Protein AF-A0A5Y2HWI7-F1 (afdb_monomer)

Sequence (88 aa):
MFLVSPGIFQLYVQSVTGETGTEWKKVQLSFQRLGLHIRGDDGINIFNCEVKGPRKTRQVKGYLLDRPEDIFSSNVPEDNPYLTIMTQ

Radius of gyration: 14.09 Å; Cα contacts (8 Å, |Δi|>4): 113; chains: 1; bounding box: 33×33×34 Å

Secondary structure (DSSP, 8-state):
-EEETTHHHHHHHHHHH---SSTHHHHHHHHHHTT-B---TTS---EEEEEE-SS-EEEEEEEEBS-THHHHTT-PPPP-TTEEEE--

pLDDT: mean 92.02, std 5.73, range [57.31, 97.88]

Organism: Salmonella enterica (NCBI:txid28901)

InterPro domains:
  IPR011093 Putative conjugal transfer nickase/helicase TraI, C-terminal [PF07515] (1-84)
  IPR036388 Winged helix-like DNA-binding domain superfamily [G3DSA:1.10.10.10] (6-32)
  IPR036390 Winged helix DNA-binding domain superfamily [SSF46785] (1-85)

Foldseek 3Di:
DWDFPPVVLQVVCCVPPVDNDDCSVVVVVVVVVVVQFDADPVRDFKWWKWFDDPVDIDITITTHGPDCCVPQVPHDDDDDPRMGTDDD

Mean predicted aligned error: 4.06 Å

Nearest PDB structures (foldseek):
  5kat-assembly1_A  TM=3.509E-01  e=4.960E+00  Staphylococcus aureus subsp. aureus N315
  3lur-assembly3_C  TM=3.301E-01  e=5.608E+00  Staphylococcus aureus subsp. aureus Mu50

Structure (mmCIF, N/CA/C/O backbone):
data_AF-A0A5Y2HWI7-F1
#
_entry.id   AF-A0A5Y2HWI7-F1
#
loop_
_atom_site.group_PDB
_atom_site.id
_atom_site.type_symbol
_atom_site.label_atom_id
_atom_site.label_alt_id
_atom_site.label_comp_id
_atom_site.label_asym_id
_atom_site.label_entity_id
_atom_site.label_seq_id
_atom_site.pdbx_PDB_ins_code
_atom_site.Cartn_x
_atom_site.Cartn_y
_atom_site.Cartn_z
_atom_site.occupancy
_atom_site.B_iso_or_equiv
_atom_site.auth_seq_id
_atom_site.auth_comp_id
_atom_site.auth_asym_id
_atom_site.auth_atom_id
_atom_site.pdbx_PDB_model_num
ATOM 1 N N . MET A 1 1 ? 0.654 -3.074 -9.306 1.00 90.19 1 MET A N 1
ATOM 2 C CA . MET A 1 1 ? 0.181 -1.827 -8.636 1.00 90.19 1 MET A 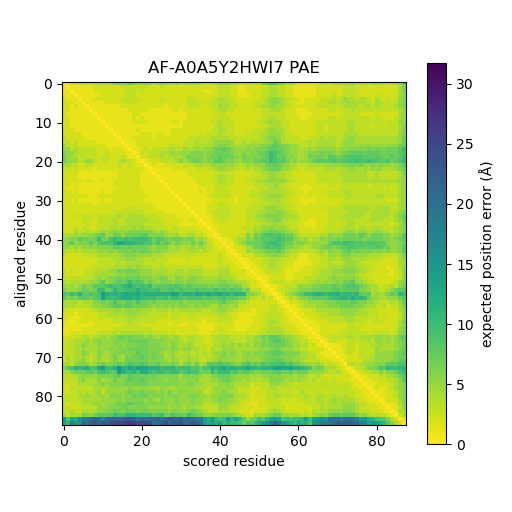CA 1
ATOM 3 C C . MET A 1 1 ? 0.484 -1.874 -7.140 1.00 90.19 1 MET A C 1
ATOM 5 O O . MET A 1 1 ? 0.307 -2.928 -6.544 1.00 90.19 1 MET A O 1
ATOM 9 N N . PHE A 1 2 ? 0.887 -0.754 -6.528 1.00 93.50 2 PHE A N 1
ATOM 10 C CA . PHE A 1 2 ? 1.162 -0.654 -5.086 1.00 93.50 2 PHE A CA 1
ATOM 11 C C . PHE A 1 2 ? 0.092 0.159 -4.337 1.00 93.50 2 PHE A C 1
ATOM 13 O O . PHE A 1 2 ? -0.205 1.293 -4.708 1.00 93.50 2 PHE A O 1
ATOM 20 N N . LEU A 1 3 ? -0.459 -0.402 -3.259 1.00 94.62 3 LEU A N 1
ATOM 21 C CA . LEU A 1 3 ? -1.470 0.213 -2.397 1.00 94.62 3 LEU A CA 1
ATOM 22 C C . LEU A 1 3 ? -0.865 0.615 -1.050 1.00 94.62 3 LEU A C 1
ATOM 24 O O . LEU A 1 3 ? -0.576 -0.240 -0.211 1.00 94.62 3 LEU A O 1
ATOM 28 N N . VAL A 1 4 ? -0.719 1.921 -0.815 1.00 95.62 4 VAL A N 1
ATOM 29 C CA . VAL A 1 4 ? -0.152 2.458 0.433 1.00 95.62 4 VAL A CA 1
ATOM 30 C C . VAL A 1 4 ? -1.103 2.225 1.614 1.00 95.62 4 VAL A C 1
ATOM 32 O O . VAL A 1 4 ? -2.241 2.696 1.621 1.00 95.62 4 VAL A O 1
ATOM 35 N N . SER A 1 5 ? -0.609 1.566 2.660 1.00 95.81 5 SER A 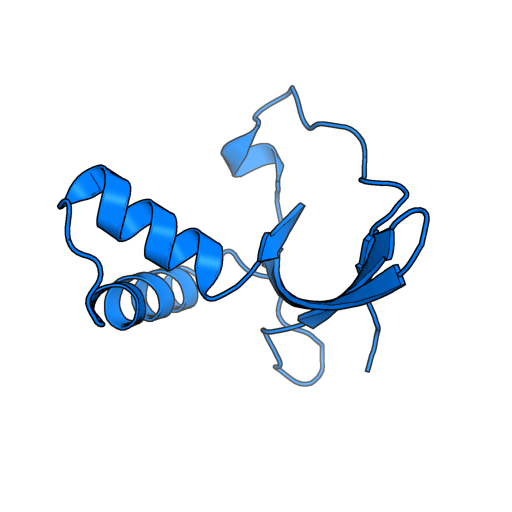N 1
ATOM 36 C CA . SER A 1 5 ? -1.345 1.247 3.888 1.00 95.81 5 SER A CA 1
ATOM 37 C C . SER A 1 5 ? -0.810 2.050 5.087 1.00 95.81 5 SER A C 1
ATOM 39 O O . SER A 1 5 ? 0.399 2.260 5.184 1.00 95.81 5 SER A O 1
ATOM 41 N N . PRO A 1 6 ? -1.665 2.474 6.041 1.00 96.31 6 PRO A N 1
ATOM 42 C CA . PRO A 1 6 ? -3.119 2.256 6.098 1.00 96.31 6 PRO A CA 1
ATOM 43 C C . PRO A 1 6 ? -3.940 3.274 5.286 1.00 96.31 6 PRO A C 1
ATOM 45 O O . PRO A 1 6 ? -5.164 3.174 5.249 1.00 96.31 6 PRO A O 1
ATOM 48 N N . GLY A 1 7 ? -3.282 4.245 4.641 1.00 97.00 7 GLY A N 1
ATOM 49 C CA . GLY A 1 7 ? -3.931 5.417 4.045 1.00 97.00 7 GLY A CA 1
ATOM 50 C C . GLY A 1 7 ? -5.054 5.096 3.057 1.00 97.00 7 GLY A C 1
ATOM 51 O O . GLY A 1 7 ? -6.109 5.719 3.130 1.00 97.00 7 GLY A O 1
ATOM 52 N N . ILE A 1 8 ? -4.884 4.093 2.188 1.00 96.75 8 ILE A N 1
ATOM 53 C CA . ILE A 1 8 ? -5.930 3.719 1.223 1.00 96.75 8 ILE A CA 1
ATOM 54 C C . ILE A 1 8 ? -7.216 3.219 1.903 1.00 96.75 8 ILE A C 1
ATOM 56 O O . ILE A 1 8 ? -8.314 3.560 1.475 1.00 96.75 8 ILE A O 1
ATOM 60 N N . PHE A 1 9 ? -7.097 2.461 2.998 1.00 97.62 9 PHE A N 1
ATOM 61 C CA . PHE A 1 9 ? -8.252 1.926 3.725 1.00 97.62 9 PHE A CA 1
ATOM 62 C C . PHE A 1 9 ? -8.921 2.991 4.585 1.00 97.62 9 PHE A C 1
ATOM 64 O O . PHE A 1 9 ? -10.142 3.004 4.703 1.00 97.62 9 PHE A O 1
ATOM 71 N N . GLN A 1 10 ? -8.130 3.899 5.161 1.00 97.88 10 GLN A N 1
ATOM 72 C CA . GLN A 1 10 ? -8.650 5.073 5.862 1.00 97.88 10 GLN A CA 1
ATOM 73 C C . GLN A 1 10 ? -9.472 5.945 4.915 1.00 97.88 10 GLN A C 1
ATOM 75 O O . GLN A 1 10 ? -10.604 6.292 5.238 1.00 97.88 10 GLN A O 1
ATOM 80 N N . LEU A 1 11 ? -8.928 6.227 3.727 1.00 97.75 11 LEU A N 1
ATOM 81 C CA . LEU A 1 11 ? -9.607 7.008 2.700 1.00 97.75 11 LEU A CA 1
ATOM 82 C C . LEU A 1 11 ? -10.905 6.334 2.238 1.00 97.75 11 LEU A C 1
ATOM 84 O O . LEU A 1 11 ? -11.920 7.007 2.107 1.00 97.75 11 LEU A O 1
ATOM 88 N N . TYR A 1 12 ? -10.885 5.015 2.027 1.00 97.31 12 TYR A N 1
ATOM 89 C CA . TYR A 1 12 ? -12.074 4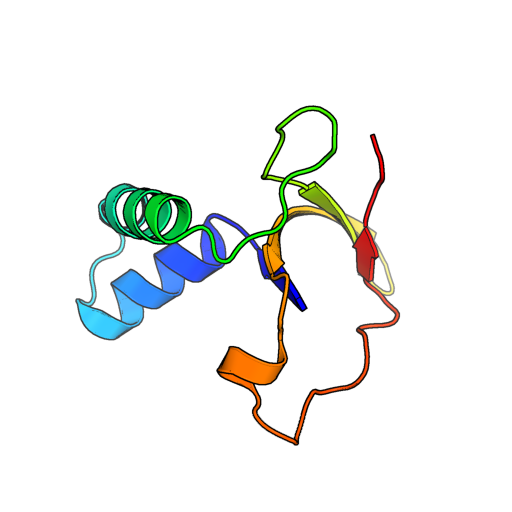.255 1.640 1.00 97.31 12 TYR A CA 1
ATOM 90 C C . TYR A 1 12 ? -13.170 4.273 2.716 1.00 97.31 12 TYR A C 1
ATOM 92 O O . TYR A 1 12 ? -14.332 4.514 2.407 1.00 97.31 12 TYR A O 1
ATOM 100 N N . VAL A 1 13 ? -12.824 4.046 3.988 1.00 97.75 13 VAL A N 1
ATOM 101 C CA . VAL A 1 13 ? -13.814 4.118 5.078 1.00 97.75 13 VAL A CA 1
ATOM 102 C C . VAL A 1 13 ? -14.399 5.520 5.167 1.00 97.75 13 VAL A C 1
ATOM 104 O O . VAL A 1 13 ? -15.617 5.672 5.180 1.00 97.75 13 VAL A O 1
ATOM 107 N N . GLN A 1 14 ? -13.548 6.544 5.137 1.00 97.38 14 GLN A N 1
ATOM 108 C CA . GLN A 1 14 ? -14.004 7.924 5.184 1.00 97.38 14 GLN A CA 1
ATOM 109 C C . GLN A 1 14 ? -14.925 8.269 4.005 1.00 97.38 14 GLN A C 1
ATOM 111 O O . GLN A 1 14 ? -15.912 8.972 4.203 1.00 97.38 14 GLN A O 1
ATOM 116 N N . SER A 1 15 ? -14.643 7.783 2.791 1.00 97.56 15 SER A N 1
ATOM 117 C CA . SER A 1 15 ? -15.465 8.094 1.616 1.00 97.56 15 SER A CA 1
ATOM 118 C C . SER A 1 15 ? -16.824 7.391 1.611 1.00 97.56 15 SER A C 1
ATOM 120 O O . SER A 1 15 ? -17.772 7.930 1.046 1.00 97.56 15 SER A O 1
ATOM 122 N N . VAL A 1 16 ? -16.935 6.215 2.237 1.00 96.88 16 VAL A N 1
ATOM 123 C CA . VAL A 1 16 ? -18.173 5.417 2.253 1.00 96.88 16 VAL A CA 1
ATOM 124 C C . VAL A 1 16 ? -19.032 5.697 3.487 1.00 96.88 16 VAL A C 1
ATOM 126 O O . VAL A 1 16 ? -20.255 5.733 3.374 1.00 96.88 16 VAL A O 1
ATOM 129 N N . THR A 1 17 ? -18.424 5.888 4.661 1.00 95.94 17 THR A N 1
ATOM 130 C CA . THR A 1 17 ? -19.151 6.036 5.937 1.00 95.94 17 THR A CA 1
ATOM 131 C C . THR A 1 17 ? -18.995 7.412 6.580 1.00 95.94 17 THR A C 1
ATOM 133 O O . THR A 1 17 ? -19.757 7.751 7.480 1.00 95.94 17 THR A O 1
ATOM 136 N N . GLY A 1 18 ? -18.016 8.215 6.150 1.00 94.50 18 GLY A N 1
ATOM 137 C CA . GLY A 1 18 ? -17.659 9.481 6.801 1.00 94.50 18 GLY A CA 1
ATOM 138 C C . GLY A 1 18 ? -16.832 9.321 8.082 1.00 94.50 18 GLY A C 1
ATOM 139 O O . GLY A 1 18 ? -16.424 10.319 8.675 1.00 94.50 18 GLY A O 1
ATOM 140 N N . GLU A 1 19 ? -16.549 8.091 8.518 1.00 92.75 19 GLU A N 1
ATOM 141 C CA . GLU A 1 19 ? -15.821 7.833 9.758 1.00 92.75 19 GLU A CA 1
ATOM 142 C C . GLU A 1 19 ? -14.299 7.906 9.570 1.00 92.75 19 GLU A C 1
ATOM 144 O O . GLU A 1 19 ? -13.744 7.492 8.555 1.00 92.75 19 GLU A O 1
ATOM 149 N N . THR A 1 20 ? -13.592 8.382 10.597 1.00 92.75 20 THR A N 1
ATOM 150 C CA . THR A 1 20 ? -12.118 8.489 10.622 1.00 92.75 20 THR A CA 1
ATOM 151 C C . THR A 1 20 ? -11.482 7.663 11.744 1.00 92.75 20 THR A C 1
ATOM 153 O O . THR A 1 20 ? -10.305 7.827 12.068 1.00 92.75 20 THR A O 1
ATOM 156 N N . GLY A 1 21 ? -12.269 6.767 12.349 1.00 93.75 21 GLY A N 1
ATOM 157 C CA . GLY A 1 21 ? -11.871 5.924 13.471 1.00 93.75 21 GLY A CA 1
ATOM 158 C C . GLY A 1 21 ? -10.987 4.739 13.071 1.00 93.75 21 GLY A C 1
ATOM 159 O O . GLY A 1 21 ? -10.118 4.816 12.204 1.00 93.75 21 GLY A O 1
ATOM 160 N N . THR A 1 22 ? -11.192 3.598 13.731 1.00 96.38 22 THR A N 1
ATOM 161 C CA . THR A 1 22 ? -10.371 2.388 13.520 1.00 96.38 22 THR A CA 1
ATOM 162 C C . THR A 1 22 ? -11.017 1.338 12.617 1.00 96.38 22 THR A C 1
ATOM 164 O O . THR A 1 22 ? -10.438 0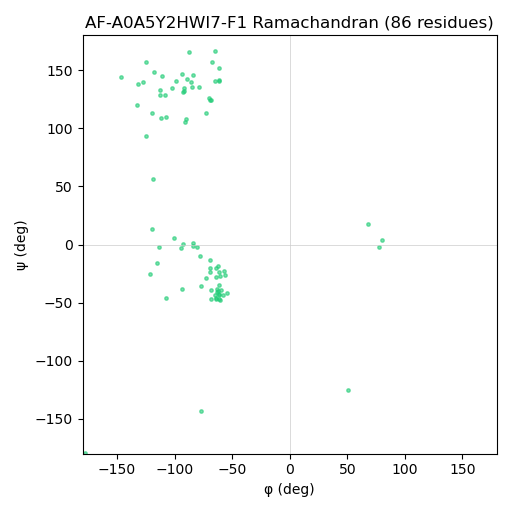.271 12.412 1.00 96.38 22 THR A O 1
ATOM 167 N N . GLU A 1 23 ? -12.169 1.649 12.022 1.00 95.94 23 GLU A N 1
ATOM 168 C CA . GLU A 1 23 ? -12.927 0.738 11.155 1.00 95.94 23 GLU A CA 1
ATOM 169 C C . GLU A 1 23 ? -12.143 0.288 9.915 1.00 95.94 23 GLU A C 1
ATOM 171 O O . GLU A 1 23 ? -12.303 -0.844 9.450 1.00 95.94 23 GLU A O 1
ATOM 176 N N . TRP A 1 24 ? -11.187 1.101 9.447 1.00 97.06 24 TRP A N 1
ATOM 177 C CA . TRP A 1 24 ? -10.284 0.733 8.351 1.00 97.06 24 TRP A CA 1
A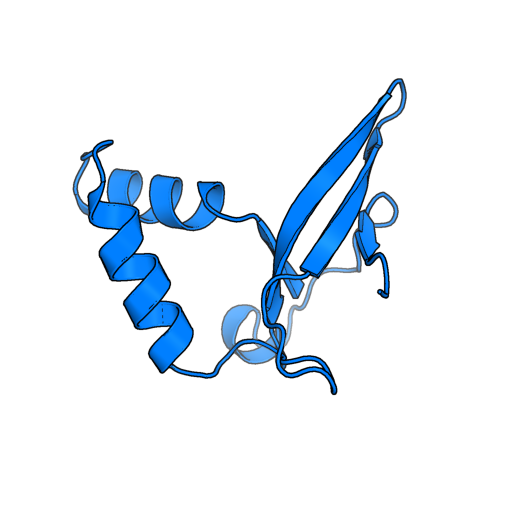TOM 178 C C . TRP A 1 24 ? -9.511 -0.562 8.626 1.00 97.06 24 TRP A C 1
ATOM 180 O O . TRP A 1 24 ? -9.168 -1.270 7.683 1.00 97.06 24 TRP A O 1
ATOM 190 N N . LYS A 1 25 ? -9.283 -0.929 9.897 1.00 97.38 25 LYS A N 1
ATOM 191 C CA . LYS A 1 25 ? -8.628 -2.195 10.262 1.00 97.38 25 LYS A CA 1
ATOM 192 C C . LYS A 1 25 ? -9.449 -3.405 9.816 1.00 97.38 25 LYS A C 1
ATOM 194 O O . LYS A 1 25 ? -8.881 -4.375 9.318 1.00 97.38 25 LYS A O 1
ATOM 199 N N . LYS A 1 26 ? -10.779 -3.352 9.968 1.00 96.88 26 LYS A N 1
ATOM 200 C CA . LYS A 1 26 ? -11.684 -4.434 9.540 1.00 96.88 26 LYS A CA 1
ATOM 201 C C . LYS A 1 26 ? -11.714 -4.542 8.019 1.00 96.88 26 LYS A C 1
ATOM 203 O O . LYS A 1 26 ? -11.687 -5.651 7.484 1.00 96.88 26 LYS A O 1
ATOM 208 N N . VAL A 1 27 ? -11.706 -3.402 7.327 1.00 96.94 27 VAL A N 1
ATOM 209 C CA . VAL A 1 27 ? -11.629 -3.352 5.860 1.00 96.94 27 VAL A CA 1
ATOM 210 C C . VAL A 1 27 ? -10.301 -3.926 5.367 1.00 96.94 27 VAL A C 1
ATOM 212 O O . VAL A 1 27 ? -10.302 -4.796 4.502 1.00 96.94 27 VAL A O 1
ATOM 215 N N . GLN A 1 28 ? -9.177 -3.524 5.961 1.00 97.19 28 GLN A N 1
ATOM 216 C CA . GLN A 1 28 ? -7.856 -4.039 5.603 1.00 97.19 28 GLN A CA 1
ATOM 217 C C . GLN A 1 28 ? -7.741 -5.550 5.836 1.00 97.19 28 GLN A C 1
ATOM 219 O O . GLN A 1 28 ? -7.235 -6.268 4.973 1.00 97.19 28 GLN A O 1
ATOM 224 N N . LEU A 1 29 ? -8.256 -6.059 6.960 1.00 96.81 29 LEU A N 1
ATOM 225 C CA . LEU A 1 29 ? -8.299 -7.499 7.223 1.00 96.81 29 LEU A CA 1
ATOM 226 C C . LEU A 1 29 ? -9.166 -8.236 6.193 1.00 96.81 29 LEU A C 1
ATOM 228 O O . LEU A 1 29 ? -8.803 -9.318 5.735 1.00 96.81 29 LEU A O 1
ATOM 232 N N . SER A 1 30 ? -10.300 -7.650 5.810 1.00 96.56 30 SER A N 1
ATOM 233 C CA . SER A 1 30 ? -11.184 -8.220 4.788 1.00 96.56 30 SER A CA 1
ATOM 234 C C . SER A 1 30 ? -10.494 -8.259 3.425 1.00 96.56 30 SER A C 1
ATOM 236 O O . SER A 1 30 ? -10.500 -9.301 2.779 1.00 96.56 30 SER A O 1
ATOM 238 N N . PHE A 1 31 ? -9.799 -7.187 3.039 1.00 95.44 31 PHE A N 1
ATOM 239 C CA . PHE A 1 31 ? -8.971 -7.153 1.833 1.00 95.44 31 PHE A CA 1
ATOM 240 C C . PHE A 1 31 ? -7.878 -8.233 1.852 1.00 95.44 31 PHE A C 1
ATOM 242 O O . PHE A 1 31 ? -7.686 -8.939 0.864 1.00 95.44 31 PHE A O 1
ATOM 249 N N . GLN A 1 32 ? -7.194 -8.432 2.984 1.00 94.75 32 GLN A N 1
ATOM 250 C CA . GLN A 1 32 ? -6.192 -9.494 3.103 1.00 94.75 32 GLN A CA 1
ATOM 251 C C . GLN A 1 32 ? -6.786 -10.896 2.906 1.00 94.75 32 GLN A C 1
ATOM 253 O O . GLN A 1 32 ? -6.126 -11.763 2.332 1.00 94.75 32 GLN A O 1
ATOM 258 N N . ARG A 1 33 ? -8.025 -11.130 3.347 1.00 95.56 33 ARG A N 1
ATOM 259 C CA . ARG A 1 33 ? -8.720 -12.414 3.160 1.00 95.56 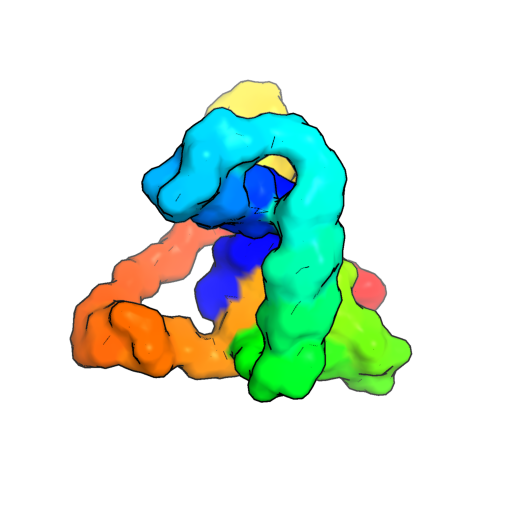33 ARG A CA 1
ATOM 260 C C . ARG A 1 33 ? -9.103 -12.690 1.708 1.00 95.56 33 ARG A C 1
ATOM 262 O O . ARG A 1 33 ? -9.231 -13.856 1.359 1.00 95.56 33 ARG A O 1
ATOM 269 N N . LEU A 1 34 ? -9.244 -11.658 0.871 1.00 93.38 34 LEU A N 1
ATOM 270 C CA . LEU A 1 34 ? -9.527 -11.832 -0.559 1.00 93.38 34 LEU A CA 1
ATOM 271 C C . LEU A 1 34 ? -8.344 -12.431 -1.332 1.00 93.38 34 LEU A C 1
ATOM 273 O O . LEU A 1 34 ? -8.543 -12.944 -2.425 1.00 93.38 34 LEU A O 1
ATOM 277 N N . GLY A 1 35 ? -7.119 -12.356 -0.797 1.00 92.75 35 GLY A N 1
ATOM 278 C CA . GLY A 1 35 ? -5.944 -12.956 -1.438 1.00 92.75 35 GLY A CA 1
ATOM 279 C C . GLY A 1 35 ? -5.516 -12.294 -2.754 1.00 92.75 35 GLY A C 1
ATOM 280 O O . GLY A 1 35 ? -4.753 -12.888 -3.498 1.00 92.75 35 GLY A O 1
ATOM 281 N N . LEU A 1 36 ? -5.974 -11.067 -3.032 1.00 92.81 36 LEU A N 1
ATOM 282 C CA . LEU A 1 36 ? -5.652 -10.327 -4.266 1.00 92.81 36 LEU A CA 1
ATOM 283 C C . LEU A 1 36 ? -4.251 -9.687 -4.261 1.00 92.81 36 LEU A C 1
ATOM 285 O O . LEU A 1 36 ? -3.806 -9.127 -5.262 1.00 92.81 36 LEU A O 1
ATOM 289 N N . HIS A 1 37 ? -3.581 -9.699 -3.107 1.00 94.06 37 HIS A N 1
ATOM 290 C CA . HIS A 1 37 ? -2.240 -9.154 -2.946 1.00 94.06 37 HIS A CA 1
ATOM 291 C C . HIS A 1 37 ? -1.181 -10.240 -3.139 1.00 94.06 37 HIS A C 1
ATOM 293 O O . HIS A 1 37 ? -1.366 -11.382 -2.718 1.00 94.06 37 HIS A O 1
ATOM 299 N N . ILE A 1 38 ? -0.035 -9.841 -3.679 1.00 93.12 38 ILE A N 1
ATOM 300 C CA . ILE A 1 38 ? 1.161 -10.673 -3.770 1.00 93.12 38 ILE A CA 1
ATOM 301 C C . ILE A 1 38 ? 1.671 -10.971 -2.357 1.00 93.12 38 ILE A C 1
ATOM 303 O O . ILE A 1 38 ? 1.665 -10.103 -1.476 1.00 93.12 38 ILE A O 1
ATOM 307 N N . ARG A 1 39 ? 2.130 -12.204 -2.151 1.00 91.75 39 ARG A N 1
ATOM 308 C CA . ARG A 1 39 ? 2.918 -12.606 -0.985 1.00 91.75 39 ARG A CA 1
ATOM 309 C C . ARG A 1 39 ? 4.324 -12.938 -1.457 1.00 91.75 39 ARG A C 1
ATOM 311 O O . ARG A 1 39 ? 4.462 -13.632 -2.458 1.00 91.75 39 ARG A O 1
ATOM 318 N N . GLY A 1 40 ? 5.330 -12.415 -0.763 1.00 85.25 40 GLY A N 1
ATOM 319 C CA . GLY A 1 40 ? 6.718 -12.801 -0.992 1.00 85.25 40 GLY A CA 1
ATOM 320 C C . GLY A 1 40 ? 6.955 -14.267 -0.635 1.00 85.25 40 GLY A C 1
ATOM 321 O O . GLY A 1 40 ? 6.132 -14.896 0.037 1.00 85.25 40 GLY A O 1
ATOM 322 N N . ASP A 1 41 ? 8.101 -14.796 -1.056 1.00 84.12 41 ASP A N 1
ATOM 323 C CA . ASP A 1 41 ? 8.513 -16.178 -0.768 1.00 84.12 41 ASP A CA 1
ATOM 324 C C . ASP A 1 41 ? 8.665 -16.445 0.742 1.00 84.12 41 ASP A C 1
ATOM 326 O O . ASP A 1 41 ? 8.531 -17.573 1.211 1.00 84.12 41 ASP A O 1
ATOM 330 N N . ASP A 1 42 ? 8.891 -15.386 1.520 1.00 85.06 42 ASP A N 1
ATOM 331 C CA . ASP A 1 42 ? 8.934 -15.373 2.983 1.00 85.06 42 ASP A CA 1
ATOM 332 C C . ASP A 1 42 ? 7.541 -15.333 3.649 1.00 85.06 42 ASP A C 1
ATOM 334 O O . ASP A 1 42 ? 7.424 -15.355 4.876 1.00 85.06 42 ASP A O 1
ATOM 338 N N . GLY A 1 43 ? 6.469 -15.275 2.855 1.00 85.62 43 GLY A N 1
ATOM 339 C CA . GLY A 1 43 ? 5.087 -15.167 3.316 1.00 85.62 43 GLY A CA 1
ATOM 340 C C . GLY A 1 43 ? 4.660 -13.750 3.711 1.00 85.62 43 GLY A C 1
ATOM 341 O O . GLY A 1 43 ? 3.524 -13.568 4.166 1.00 85.62 43 GLY A O 1
ATOM 342 N N . ILE A 1 44 ? 5.516 -12.739 3.532 1.00 89.62 44 ILE A N 1
ATOM 343 C CA . ILE A 1 44 ? 5.206 -11.345 3.859 1.00 89.62 44 ILE A CA 1
ATOM 344 C C . ILE A 1 44 ? 4.345 -10.731 2.752 1.00 89.62 44 ILE A C 1
ATOM 346 O O . ILE A 1 44 ? 4.589 -10.893 1.560 1.00 89.62 44 ILE A O 1
ATOM 350 N N . ASN A 1 45 ? 3.297 -10.009 3.155 1.00 91.75 45 ASN A N 1
ATOM 351 C CA . ASN A 1 45 ? 2.363 -9.341 2.242 1.00 91.75 45 ASN A CA 1
ATOM 352 C C . ASN A 1 45 ? 2.393 -7.811 2.308 1.00 91.75 45 ASN A C 1
ATOM 354 O O . ASN A 1 45 ? 1.656 -7.150 1.577 1.00 91.75 45 ASN A O 1
ATOM 358 N N . ILE A 1 46 ? 3.209 -7.245 3.198 1.00 92.94 46 ILE A N 1
ATOM 359 C CA . ILE A 1 46 ? 3.403 -5.803 3.317 1.00 92.94 46 ILE A CA 1
ATOM 360 C C . ILE A 1 46 ? 4.825 -5.485 2.877 1.00 92.94 46 ILE A C 1
ATOM 362 O O . ILE A 1 46 ? 5.784 -5.753 3.596 1.00 92.94 46 ILE A O 1
ATOM 366 N N . PHE A 1 47 ? 4.935 -4.860 1.714 1.00 93.00 47 PHE A N 1
ATOM 367 C CA . PHE A 1 47 ? 6.199 -4.465 1.117 1.00 93.00 47 PHE A CA 1
ATOM 368 C C . PHE A 1 47 ? 6.586 -3.065 1.581 1.00 93.00 47 PHE A C 1
ATOM 370 O O . PHE A 1 47 ? 5.735 -2.176 1.710 1.00 93.00 47 PHE A O 1
ATOM 377 N N . ASN A 1 48 ? 7.884 -2.862 1.808 1.00 93.00 48 ASN A N 1
ATOM 378 C CA . ASN A 1 48 ? 8.438 -1.526 1.963 1.00 93.00 48 ASN A CA 1
ATOM 379 C C . ASN A 1 48 ? 8.744 -0.964 0.576 1.00 93.00 48 ASN A C 1
ATOM 381 O O . ASN A 1 48 ? 9.312 -1.635 -0.282 1.00 93.00 48 ASN A O 1
ATOM 385 N N . CYS A 1 49 ? 8.383 0.289 0.366 1.00 92.19 49 CYS A N 1
ATOM 386 C CA . CYS A 1 49 ? 8.593 0.974 -0.887 1.00 92.19 49 CYS A CA 1
ATOM 387 C C . CYS A 1 49 ? 9.211 2.338 -0.624 1.00 92.19 49 CYS A C 1
ATOM 389 O O . CYS A 1 49 ? 8.809 3.057 0.291 1.00 92.19 49 CYS A O 1
ATOM 391 N N . GLU A 1 50 ? 10.179 2.703 -1.441 1.00 94.62 50 GLU A N 1
ATOM 392 C CA . GLU A 1 50 ? 10.775 4.021 -1.451 1.00 94.62 50 GLU A CA 1
ATOM 393 C C . GLU A 1 50 ? 10.043 4.917 -2.455 1.00 94.62 50 GLU A C 1
ATOM 395 O O . GLU A 1 50 ? 9.745 4.504 -3.573 1.00 94.62 50 GLU A O 1
ATOM 400 N N . VAL A 1 51 ? 9.743 6.148 -2.047 1.00 91.94 51 VAL A N 1
ATOM 401 C CA . VAL A 1 51 ? 9.177 7.194 -2.899 1.00 91.94 51 VAL A CA 1
ATOM 402 C C . VAL A 1 51 ? 10.153 8.363 -2.922 1.00 91.94 51 VAL A C 1
ATOM 404 O O . VAL A 1 51 ? 10.377 9.021 -1.898 1.00 91.94 51 VAL A O 1
ATOM 407 N N . LYS A 1 52 ? 10.741 8.621 -4.090 1.00 91.81 52 LYS A N 1
ATOM 408 C CA . LYS A 1 52 ? 11.723 9.683 -4.322 1.00 91.81 52 LYS A CA 1
ATOM 409 C C . LYS A 1 52 ? 11.021 10.958 -4.769 1.00 91.81 52 LYS A C 1
ATOM 411 O O . LYS A 1 52 ? 10.586 11.080 -5.907 1.00 91.81 52 LYS A O 1
ATOM 416 N N . GLY A 1 53 ? 10.919 11.932 -3.873 1.00 87.75 53 GLY A N 1
ATOM 417 C CA . GLY A 1 53 ? 10.513 13.286 -4.232 1.00 87.75 53 GLY A CA 1
ATOM 418 C C . GLY A 1 53 ? 11.711 14.146 -4.659 1.00 87.75 53 GLY A C 1
ATOM 419 O O . GLY A 1 53 ? 12.848 13.825 -4.318 1.00 87.75 53 GLY A O 1
ATOM 420 N N . PRO A 1 54 ? 11.477 15.312 -5.289 1.00 85.00 54 PRO A N 1
ATOM 421 C CA . PRO A 1 54 ? 12.544 16.221 -5.727 1.00 85.00 54 PRO A CA 1
ATOM 422 C C . PRO A 1 54 ? 13.489 16.705 -4.615 1.00 85.00 54 PRO A C 1
ATOM 424 O O . PRO A 1 54 ? 14.593 17.156 -4.892 1.00 85.00 54 PRO A O 1
ATOM 427 N N . ARG A 1 55 ? 13.036 16.670 -3.352 1.00 88.81 55 ARG A N 1
ATOM 428 C CA . ARG A 1 55 ? 13.799 17.148 -2.183 1.00 88.81 55 ARG A CA 1
ATOM 429 C C . ARG A 1 55 ? 14.036 16.091 -1.111 1.00 88.81 55 ARG A C 1
ATOM 431 O O . ARG A 1 55 ? 14.939 16.254 -0.299 1.00 88.81 55 ARG A O 1
ATOM 438 N N . LYS A 1 56 ? 13.174 15.077 -1.023 1.00 89.00 56 LYS A N 1
ATOM 439 C CA . LYS A 1 56 ? 13.188 14.087 0.058 1.00 8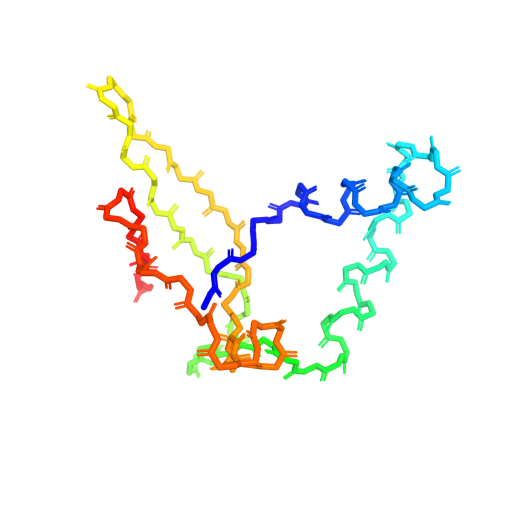9.00 56 LYS A CA 1
ATOM 440 C C . LYS A 1 56 ? 12.739 12.738 -0.463 1.00 89.00 56 LYS A C 1
ATOM 442 O O . LYS A 1 56 ? 11.795 12.653 -1.245 1.00 89.00 56 LYS A O 1
ATOM 447 N N . THR A 1 57 ? 13.365 11.712 0.080 1.00 90.25 57 THR A N 1
ATOM 448 C CA . THR A 1 57 ? 12.991 10.322 -0.116 1.00 90.25 57 THR A CA 1
ATOM 449 C C . THR A 1 57 ? 12.235 9.838 1.112 1.00 90.25 57 THR A C 1
ATOM 451 O O . THR A 1 57 ? 12.631 10.131 2.243 1.00 90.25 57 THR A O 1
ATOM 454 N N . ARG A 1 58 ? 11.116 9.143 0.910 1.00 91.94 58 ARG A N 1
ATOM 455 C CA . ARG A 1 58 ? 10.287 8.612 1.995 1.00 91.94 58 ARG A CA 1
ATOM 456 C C . ARG A 1 58 ? 10.049 7.129 1.789 1.00 91.94 58 ARG A C 1
ATOM 458 O O . ARG A 1 58 ? 9.763 6.700 0.681 1.00 91.94 58 ARG A O 1
ATOM 465 N N . GLN A 1 59 ? 10.090 6.374 2.877 1.00 93.38 59 GLN A N 1
ATOM 466 C CA . GLN A 1 59 ? 9.657 4.985 2.873 1.00 93.38 59 GLN A CA 1
ATOM 467 C C . GLN A 1 59 ? 8.179 4.898 3.255 1.00 93.38 59 GLN A C 1
ATOM 469 O O . GLN A 1 59 ? 7.726 5.517 4.223 1.00 93.38 59 GLN A O 1
ATOM 474 N N . VAL A 1 60 ? 7.425 4.139 2.473 1.00 94.50 60 VAL A N 1
ATOM 475 C CA . VAL A 1 60 ? 6.014 3.823 2.689 1.00 94.50 60 VAL A CA 1
ATOM 476 C C . VAL A 1 60 ? 5.840 2.311 2.693 1.00 94.50 60 VAL A C 1
ATOM 478 O O . VAL A 1 60 ? 6.664 1.579 2.152 1.00 94.50 60 VAL A O 1
ATOM 481 N N . LYS A 1 61 ? 4.767 1.833 3.319 1.00 95.12 61 LYS A N 1
ATOM 482 C CA . LYS A 1 61 ? 4.439 0.407 3.365 1.00 95.12 61 LYS A CA 1
ATOM 483 C C . LYS A 1 61 ? 3.108 0.156 2.686 1.00 95.12 61 LYS A C 1
ATOM 485 O O . LYS A 1 61 ? 2.226 1.017 2.721 1.00 95.12 61 LYS A O 1
ATOM 490 N N . GLY A 1 62 ? 2.953 -1.010 2.080 1.00 95.62 62 GLY A N 1
ATOM 491 C CA . GLY A 1 62 ? 1.754 -1.291 1.311 1.00 95.62 62 GLY A CA 1
ATOM 492 C C . GLY A 1 62 ? 1.696 -2.687 0.728 1.00 95.62 62 GLY A C 1
ATOM 493 O O . GLY A 1 62 ? 2.595 -3.499 0.923 1.00 95.62 62 GLY A O 1
ATOM 494 N N . TYR A 1 63 ? 0.609 -2.942 0.015 1.00 95.25 63 TYR A N 1
ATOM 495 C CA . TYR A 1 63 ? 0.366 -4.197 -0.683 1.00 95.25 63 TYR A CA 1
ATOM 496 C C . TYR A 1 63 ? 0.713 -4.039 -2.156 1.00 95.25 63 TYR A C 1
ATOM 498 O O . TYR A 1 63 ? 0.393 -3.014 -2.757 1.00 95.25 63 TYR A O 1
ATOM 506 N N . LEU A 1 64 ? 1.310 -5.064 -2.750 1.00 93.44 64 LEU A N 1
ATOM 507 C CA . LEU A 1 64 ? 1.378 -5.190 -4.201 1.00 93.44 64 LEU A CA 1
ATOM 508 C C . LEU A 1 64 ? 0.193 -6.027 -4.663 1.00 93.44 64 LEU A C 1
ATOM 510 O O . LEU A 1 64 ? -0.072 -7.073 -4.079 1.00 93.44 64 LEU A O 1
ATOM 514 N N . LEU A 1 65 ? -0.539 -5.559 -5.670 1.00 92.75 65 LEU A N 1
ATOM 515 C CA . LEU A 1 65 ? -1.553 -6.378 -6.331 1.00 92.75 65 LEU A CA 1
ATOM 516 C C . LEU A 1 65 ? -0.921 -7.207 -7.436 1.00 92.75 65 LEU A C 1
ATOM 518 O O . LEU A 1 65 ? -0.088 -6.682 -8.177 1.00 92.75 65 LEU A O 1
ATOM 522 N N . ASP A 1 66 ? -1.380 -8.451 -7.539 1.00 88.88 66 ASP A N 1
ATOM 523 C CA . ASP A 1 66 ? -0.933 -9.421 -8.540 1.00 88.88 66 ASP A CA 1
ATOM 524 C C . ASP A 1 66 ? -1.375 -9.010 -9.951 1.00 88.88 66 ASP A C 1
ATOM 526 O O . ASP A 1 66 ? -0.568 -8.939 -10.871 1.00 88.88 66 ASP A O 1
ATOM 530 N N . ARG A 1 67 ? -2.648 -8.623 -10.092 1.00 90.38 67 ARG A N 1
ATOM 531 C CA . ARG A 1 67 ? -3.260 -8.272 -11.379 1.00 90.38 67 ARG A CA 1
ATOM 532 C C . ARG A 1 67 ? -3.879 -6.873 -11.342 1.00 90.38 67 ARG A C 1
ATOM 534 O O . ARG A 1 67 ? -5.013 -6.717 -10.882 1.00 90.38 67 ARG A O 1
ATOM 541 N N . PRO A 1 68 ? -3.154 -5.814 -11.748 1.00 88.44 68 PRO A N 1
ATOM 542 C CA . PRO A 1 68 ? -3.718 -4.463 -11.827 1.00 88.44 68 PRO A CA 1
ATOM 543 C C . PRO A 1 68 ? -4.853 -4.335 -12.859 1.00 88.44 68 PRO A C 1
ATOM 545 O O . PRO A 1 68 ? -5.679 -3.426 -12.752 1.00 88.44 68 PRO A O 1
ATOM 548 N N . GLU A 1 69 ? -4.931 -5.249 -13.823 1.00 90.00 69 GLU A N 1
ATOM 549 C CA . GLU A 1 69 ? -5.966 -5.320 -14.858 1.00 90.00 69 GLU A CA 1
ATOM 550 C C . GLU A 1 69 ? -7.351 -5.578 -14.257 1.00 90.00 69 GLU A C 1
ATOM 552 O O . GLU A 1 69 ? -8.348 -5.100 -14.791 1.00 90.00 69 GLU A O 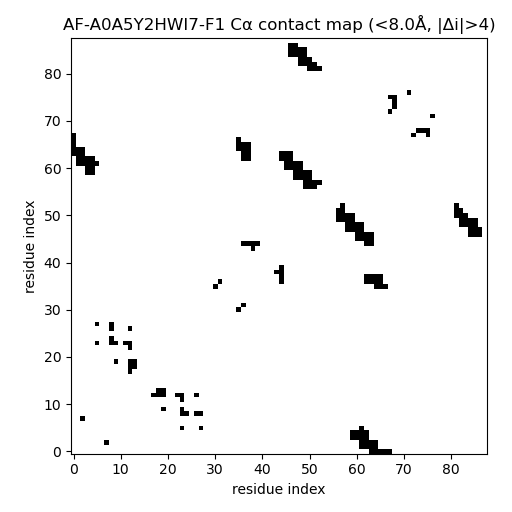1
ATOM 557 N N . ASP A 1 70 ? -7.425 -6.243 -13.100 1.00 87.69 70 ASP A N 1
ATOM 558 C CA . ASP A 1 70 ? -8.690 -6.462 -12.386 1.00 87.69 70 ASP A CA 1
ATOM 559 C C . ASP A 1 70 ? -9.346 -5.129 -11.956 1.00 87.69 70 ASP A C 1
ATOM 561 O O . ASP A 1 70 ? -10.544 -5.081 -11.682 1.00 87.69 70 ASP A O 1
ATOM 565 N N . ILE A 1 71 ? -8.575 -4.033 -11.911 1.00 87.25 71 ILE A N 1
ATOM 566 C CA . ILE A 1 71 ? -9.044 -2.688 -11.543 1.00 87.25 71 ILE A CA 1
ATOM 567 C C . ILE A 1 71 ? -9.112 -1.770 -12.761 1.00 87.25 71 ILE A C 1
ATOM 569 O O . ILE A 1 71 ? -10.100 -1.061 -12.947 1.00 87.25 71 ILE A O 1
ATOM 573 N N . PHE A 1 72 ? -8.068 -1.762 -13.588 1.00 88.00 72 PHE A N 1
ATOM 574 C CA . PHE A 1 72 ? -7.959 -0.833 -14.717 1.00 88.00 72 PHE A CA 1
ATOM 575 C C . PHE A 1 72 ? -8.466 -1.405 -16.045 1.00 88.00 72 PHE A C 1
ATOM 577 O O . PHE A 1 72 ? -8.488 -0.693 -17.052 1.00 88.00 72 PHE A O 1
ATOM 584 N N . SER A 1 73 ? -8.891 -2.672 -16.067 1.00 88.75 73 SER A N 1
ATOM 585 C CA . SER A 1 73 ? -9.231 -3.396 -17.294 1.00 88.75 73 SER A CA 1
ATOM 586 C C . SER A 1 73 ? -8.089 -3.269 -18.313 1.00 88.75 73 SER A C 1
ATOM 588 O O . SER A 1 73 ? -6.939 -3.559 -17.996 1.00 88.75 73 SER A O 1
ATOM 590 N N . SER A 1 74 ? -8.373 -2.793 -19.526 1.00 86.12 74 SER A N 1
ATOM 591 C CA . SER A 1 74 ? -7.389 -2.615 -20.596 1.00 86.12 74 SER A CA 1
ATOM 592 C C . SER A 1 74 ? -6.590 -1.305 -20.534 1.00 86.12 74 SER A C 1
ATOM 594 O O . SER A 1 74 ? -5.785 -1.067 -21.428 1.00 86.12 74 SER A O 1
ATOM 596 N N . ASN A 1 75 ? -6.801 -0.441 -19.534 1.00 89.75 75 ASN A N 1
ATOM 597 C CA . ASN A 1 75 ? -6.156 0.876 -19.453 1.00 89.75 75 ASN A CA 1
ATOM 598 C C . ASN A 1 75 ? -5.282 1.018 -18.198 1.00 89.75 75 ASN A C 1
ATOM 600 O O . ASN A 1 75 ? -5.496 1.902 -17.366 1.00 89.75 75 ASN A O 1
ATOM 604 N N . VAL A 1 76 ? -4.323 0.102 -18.041 1.00 90.00 76 VAL A N 1
ATOM 605 C CA . VAL A 1 76 ? -3.356 0.131 -16.936 1.00 90.00 76 VAL A CA 1
ATOM 606 C C . VAL A 1 76 ? -2.414 1.331 -17.130 1.00 90.00 76 VAL A C 1
ATOM 608 O O . VAL A 1 76 ? -1.807 1.447 -18.195 1.00 90.00 76 VAL A O 1
ATOM 611 N N . PRO A 1 77 ? -2.289 2.235 -16.141 1.00 91.00 77 PRO A N 1
ATOM 612 C CA . PRO A 1 77 ? -1.374 3.368 -16.235 1.00 91.00 77 PRO A CA 1
ATOM 613 C C . PRO A 1 77 ? 0.091 2.913 -16.224 1.00 91.00 77 PRO A C 1
ATOM 615 O O . PRO A 1 77 ? 0.412 1.849 -15.697 1.00 91.00 77 PRO A O 1
ATOM 618 N N . GLU A 1 78 ? 0.982 3.752 -16.756 1.00 92.12 78 GLU A N 1
ATOM 619 C CA . GLU A 1 78 ? 2.427 3.519 -16.680 1.00 92.12 78 GLU A CA 1
ATOM 620 C C . GLU A 1 78 ? 2.931 3.484 -15.229 1.00 92.12 78 GLU A C 1
ATOM 622 O O . GLU A 1 78 ? 2.376 4.128 -14.327 1.00 92.12 78 GLU A O 1
ATOM 627 N N . ASP A 1 79 ? 4.020 2.744 -15.016 1.00 91.00 79 ASP A N 1
ATOM 628 C CA . ASP A 1 79 ? 4.662 2.640 -13.714 1.00 91.00 79 ASP A CA 1
ATOM 629 C C . ASP A 1 79 ? 5.160 4.001 -13.221 1.00 91.00 79 ASP A C 1
ATOM 631 O O . ASP A 1 79 ? 5.694 4.822 -13.966 1.00 91.00 79 ASP A O 1
ATOM 635 N N . ASN A 1 80 ? 5.016 4.237 -11.917 1.00 91.56 80 ASN A N 1
ATOM 636 C CA . ASN A 1 80 ? 5.470 5.476 -11.303 1.00 91.56 80 ASN A CA 1
ATOM 637 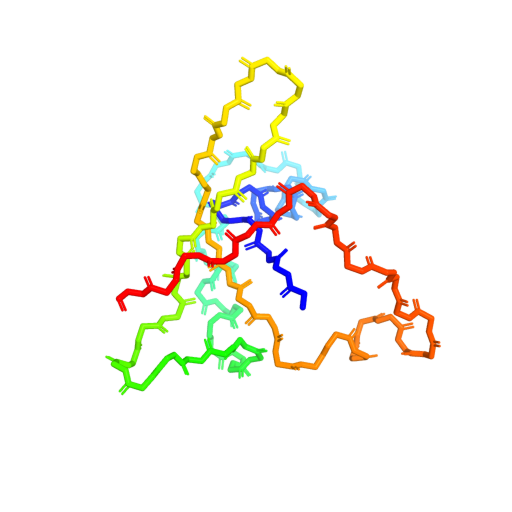C C . ASN A 1 80 ? 7.013 5.495 -11.214 1.00 91.56 80 ASN A C 1
ATOM 639 O O . ASN A 1 80 ? 7.568 4.756 -10.396 1.00 91.56 80 ASN A O 1
ATOM 643 N N . PRO A 1 81 ? 7.721 6.380 -11.948 1.00 91.44 81 PRO A N 1
ATOM 644 C CA . PRO A 1 81 ? 9.187 6.386 -11.999 1.00 91.44 81 PRO A CA 1
ATOM 645 C C . PRO A 1 81 ? 9.845 6.824 -10.683 1.00 91.44 81 PRO A C 1
ATOM 647 O O . PRO A 1 81 ? 11.047 6.651 -10.487 1.00 91.44 81 PRO A O 1
ATOM 650 N N . TYR A 1 82 ? 9.071 7.405 -9.765 1.00 91.19 82 TYR A N 1
ATOM 651 C CA . TYR A 1 82 ? 9.542 7.851 -8.455 1.00 91.19 82 TYR A CA 1
ATOM 652 C C . TYR A 1 82 ? 9.370 6.794 -7.366 1.00 91.19 82 TYR A C 1
ATOM 654 O O . TYR A 1 82 ? 9.681 7.066 -6.205 1.00 91.19 82 TYR A O 1
ATOM 662 N N . LEU A 1 83 ? 8.842 5.622 -7.713 1.00 91.62 83 LEU A N 1
ATOM 663 C CA . LEU A 1 83 ? 8.501 4.564 -6.780 1.00 91.62 83 LEU A CA 1
ATOM 664 C C . LEU A 1 83 ? 9.427 3.364 -6.999 1.00 91.62 83 LEU A C 1
ATOM 666 O O . LEU A 1 83 ? 9.596 2.884 -8.114 1.00 91.62 83 LEU A O 1
ATOM 670 N N . THR A 1 84 ? 10.043 2.871 -5.929 1.00 92.38 84 THR A N 1
ATOM 671 C CA . THR A 1 84 ? 10.914 1.691 -5.978 1.00 92.38 84 THR A CA 1
ATOM 672 C C . THR A 1 84 ? 10.560 0.736 -4.851 1.00 92.38 84 THR A C 1
ATOM 674 O O . THR A 1 84 ? 10.645 1.091 -3.675 1.00 92.38 84 THR A O 1
ATOM 677 N N . ILE A 1 85 ? 10.172 -0.487 -5.205 1.00 89.69 85 ILE A N 1
ATOM 678 C CA . ILE A 1 85 ? 9.918 -1.553 -4.234 1.00 89.69 85 ILE A CA 1
ATOM 679 C C . ILE A 1 85 ? 11.266 -1.972 -3.648 1.00 89.69 85 ILE A C 1
ATOM 681 O O . ILE A 1 85 ? 12.194 -2.284 -4.391 1.00 89.69 85 ILE A O 1
ATOM 685 N N . MET A 1 86 ? 11.381 -1.959 -2.322 1.00 86.19 86 MET A N 1
ATOM 686 C CA . MET A 1 86 ? 12.572 -2.457 -1.645 1.00 86.19 86 MET A CA 1
ATOM 687 C C . MET A 1 86 ? 12.356 -3.940 -1.362 1.00 86.19 86 MET A C 1
ATOM 689 O O . MET A 1 86 ? 11.531 -4.296 -0.518 1.00 86.19 86 MET A O 1
ATOM 693 N N . THR A 1 87 ? 13.059 -4.796 -2.097 1.00 68.94 87 THR A N 1
ATOM 694 C CA . THR A 1 87 ? 13.168 -6.220 -1.770 1.00 68.94 87 THR A CA 1
ATOM 695 C C . THR A 1 87 ? 13.829 -6.371 -0.399 1.00 68.94 87 THR A C 1
ATOM 697 O O . THR A 1 87 ? 14.721 -5.589 -0.060 1.00 68.94 87 THR A O 1
ATOM 700 N N . GLN A 1 88 ? 13.341 -7.321 0.405 1.00 57.31 88 GLN A N 1
ATOM 701 C CA . GLN A 1 88 ? 13.985 -7.693 1.668 1.00 57.31 88 GLN A CA 1
ATOM 702 C C . GLN A 1 88 ? 15.280 -8.464 1.434 1.00 57.31 88 GLN A C 1
ATOM 704 O O . GLN A 1 88 ? 15.358 -9.188 0.417 1.00 57.31 88 GLN A O 1
#

Solvent-accessible surface area (backbone atoms only — not comparable to full-atom values): 5263 Å² total; per-residue (Å²): 84,80,46,54,54,66,59,56,39,43,51,50,38,30,74,77,72,69,48,85,73,70,63,28,54,59,52,48,54,51,53,60,71,68,60,59,50,45,60,47,99,88,67,50,49,72,46,46,28,39,37,56,51,101,86,51,73,45,81,48,39,21,34,40,38,71,60,50,44,84,76,41,52,96,64,66,76,82,82,62,90,46,55,43,78,52,79,132